Protein AF-A0A7A6QYV0-F1 (afdb_monomer)

Solvent-accessible surface area (backbone atoms only — not comparable to full-atom values): 907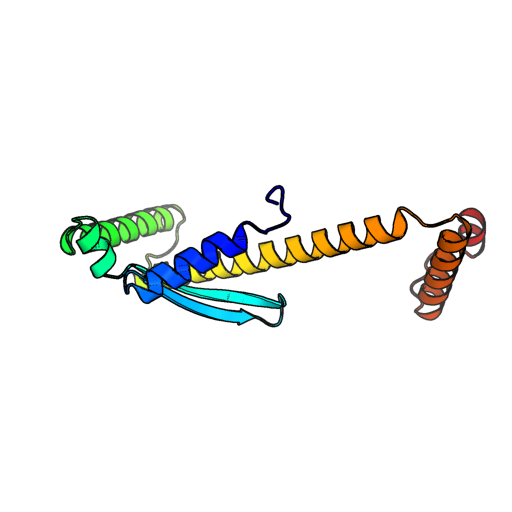1 Å² total; per-residue (Å²): 114,47,100,80,70,51,57,69,64,64,54,54,53,50,50,50,52,52,39,28,76,72,53,28,27,50,71,41,68,45,79,39,79,89,80,68,48,73,42,79,76,43,79,44,82,33,70,58,40,34,52,76,67,78,43,54,69,66,57,53,53,49,52,53,52,54,52,48,54,52,52,34,53,53,29,49,76,70,77,41,80,77,69,55,67,67,56,51,50,53,51,52,52,50,52,53,52,54,51,49,51,54,51,51,49,50,51,50,54,53,48,53,52,52,55,47,50,63,62,55,72,77,57,50,73,68,56,52,53,53,51,51,51,54,50,52,54,47,32,52,75,68,71,69,56,86,73,56,80,70,58,58,69,72,78,111

Secondary structure (DSSP, 8-state):
--TT---THHHHHHHHHHHHHTTSEEEEEEEETTTTEEEEEEEEE-HHHHHHTT--HHHHHHHHHHHHHHHHHHHHHTTPPP--HHHHHHHHHHHHHHHHHHHHHHHHHHHHHHHHHHHHTT--HHHHHHHHHHHHHHHHHTT---S-HHHHHHH-

pLDDT: mean 86.22, std 12.0, range [46.28, 96.56]

Nearest PDB structures (foldseek):
  6kf9-assembly1_G  TM=4.292E-01  e=6.283E-01  Thermococcus kodakarensis KOD1
  2v1u-assembly1_A  TM=5.849E-01  e=1.634E+00  Aeropyrum pernix

Mean predicted aligned error: 9.82 Å

Sequence (156 aa):
ESGAGKLSITRATRALTFLSELGLITYQTEYDPLIGCYIPTDITFTSALFAALDVSEEAVAAARRSRVEWENRQRKKQGLDTLGMDELIAKAWRFVRERFRSYQTELKSRGIKRARARRDANRERQDIVTLVKRQLTREISEGRFSASREAVKREV

InterPro domains:
  IPR003446 Plasmid replication initiation, RepA [NF040977] (2-155)
  IPR003446 Plasmid replication initiation, RepA [PF02387] (1-156)

Organism: Escherichia coli (NCBI:txid562)

Foldseek 3Di:
DPPVPDDPVVVVVVVQVVCVVVVQWDWDWDQDVVLGGIDTPGTGGDVVVCVVVVHDPVNVVVVLVVVLVVVQVVCVVVVHHRDDSVVVVVVVSVVVRVVVSVVSVVVVVVVVVVVVCVVCVPDDPVNVVVVLVVVQVVCVVVVNDDDDPVVSVVVD

Structure (mmCIF, N/CA/C/O backbone):
data_AF-A0A7A6QYV0-F1
#
_entry.id   AF-A0A7A6QYV0-F1
#
loop_
_atom_site.group_PDB
_atom_site.id
_atom_site.type_symbol
_atom_site.label_atom_id
_atom_site.label_alt_id
_atom_site.label_comp_id
_atom_site.label_asym_id
_atom_site.label_entity_id
_atom_site.label_seq_id
_atom_site.pdbx_PDB_ins_code
_atom_site.Cartn_x
_atom_site.Cartn_y
_atom_site.Cartn_z
_atom_site.occupancy
_atom_site.B_iso_or_equiv
_atom_site.auth_seq_id
_atom_site.auth_comp_id
_atom_site.auth_asym_id
_atom_site.auth_atom_id
_atom_site.pdbx_PDB_model_num
ATOM 1 N N . GLU A 1 1 ? 6.891 -13.847 -10.811 1.00 46.28 1 GLU A N 1
ATOM 2 C CA . GLU A 1 1 ? 5.858 -14.016 -11.857 1.00 46.28 1 GLU A CA 1
ATOM 3 C C . GLU A 1 1 ? 5.313 -15.428 -11.744 1.00 46.28 1 GLU A C 1
ATOM 5 O O . GLU A 1 1 ? 6.061 -16.308 -11.339 1.00 46.28 1 GLU A O 1
ATOM 10 N N . SER A 1 2 ? 4.023 -15.647 -12.005 1.00 50.53 2 SER A N 1
ATOM 11 C CA . SER A 1 2 ? 3.541 -17.026 -12.186 1.00 50.53 2 SER A CA 1
ATOM 12 C C . SER A 1 2 ? 4.182 -17.638 -13.439 1.00 50.53 2 SER A C 1
ATOM 14 O O . SER A 1 2 ? 4.599 -16.890 -14.322 1.00 50.53 2 SER A O 1
ATOM 16 N N . GLY A 1 3 ? 4.217 -18.970 -13.554 1.00 46.41 3 GLY A N 1
ATOM 17 C CA . GLY A 1 3 ? 4.711 -19.660 -14.760 1.00 46.41 3 GLY A CA 1
ATOM 18 C C . GLY A 1 3 ? 4.003 -19.251 -16.065 1.00 46.41 3 GLY A C 1
ATOM 19 O O . GLY A 1 3 ? 4.530 -19.486 -17.140 1.00 46.41 3 GLY A O 1
ATOM 20 N N . ALA A 1 4 ? 2.853 -18.570 -15.973 1.00 61.94 4 ALA A N 1
ATOM 21 C CA . ALA A 1 4 ? 2.100 -18.001 -17.094 1.00 61.94 4 ALA A CA 1
ATOM 22 C C . ALA A 1 4 ? 2.307 -16.479 -17.288 1.00 61.94 4 ALA A C 1
ATOM 24 O O . ALA A 1 4 ? 1.491 -15.822 -17.932 1.00 61.94 4 ALA A O 1
ATOM 25 N N . GLY A 1 5 ? 3.317 -15.867 -16.660 1.00 53.91 5 GLY A N 1
ATOM 26 C CA . GLY A 1 5 ? 3.622 -14.435 -16.804 1.00 53.91 5 GLY A CA 1
ATOM 27 C C . GLY A 1 5 ? 2.630 -13.474 -16.129 1.00 53.91 5 GLY A C 1
ATOM 28 O O . GLY A 1 5 ? 2.810 -12.260 -16.187 1.00 53.91 5 GLY A O 1
ATOM 29 N N . LYS A 1 6 ? 1.595 -13.972 -15.436 1.00 52.38 6 LYS A N 1
ATOM 30 C CA . LYS A 1 6 ? 0.646 -13.116 -14.703 1.00 52.38 6 LYS A CA 1
ATOM 31 C C . LYS A 1 6 ? 1.283 -12.587 -13.415 1.00 52.38 6 LYS A C 1
ATOM 33 O O . LYS A 1 6 ? 1.822 -13.368 -12.615 1.00 52.38 6 LYS A O 1
ATOM 38 N N . LEU A 1 7 ? 1.197 -11.271 -13.215 1.00 55.31 7 LEU A N 1
ATOM 39 C CA . LEU A 1 7 ? 1.671 -10.558 -12.027 1.00 55.31 7 LEU A CA 1
ATOM 40 C C . LEU A 1 7 ? 0.766 -10.877 -10.821 1.00 55.31 7 LEU A C 1
ATOM 42 O O . LEU A 1 7 ? -0.455 -10.933 -10.935 1.00 55.31 7 LEU A O 1
ATOM 46 N N . SER A 1 8 ? 1.357 -11.091 -9.643 1.00 56.50 8 SER A N 1
ATOM 47 C CA . SER A 1 8 ? 0.627 -11.340 -8.385 1.00 56.50 8 SER A CA 1
ATOM 48 C C . SER A 1 8 ? -0.284 -10.175 -7.981 1.00 56.50 8 SER A C 1
ATOM 50 O O . SER A 1 8 ? -1.321 -10.398 -7.362 1.00 56.50 8 SER A O 1
ATOM 52 N N . ILE A 1 9 ? 0.067 -8.956 -8.398 1.00 59.66 9 ILE A N 1
ATOM 53 C CA . ILE A 1 9 ? -0.682 -7.719 -8.142 1.00 59.66 9 ILE A CA 1
ATOM 54 C C . ILE A 1 9 ? -2.123 -7.833 -8.659 1.00 59.66 9 ILE A C 1
ATOM 56 O O . ILE A 1 9 ? -3.057 -7.456 -7.961 1.00 59.66 9 ILE A O 1
ATOM 60 N N . THR A 1 10 ? -2.335 -8.466 -9.818 1.00 66.94 10 THR A N 1
ATOM 61 C CA . THR A 1 10 ? -3.671 -8.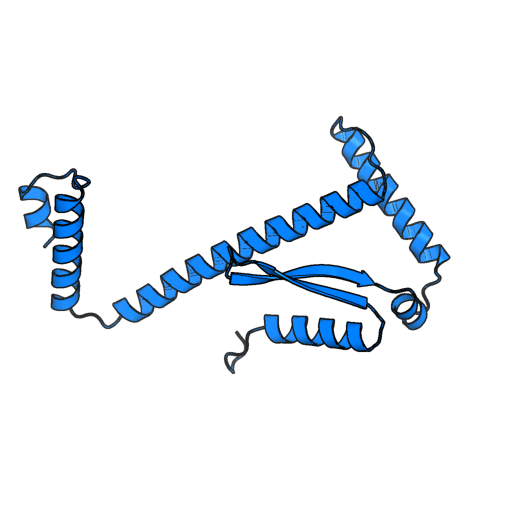616 -10.414 1.00 66.94 10 THR A CA 1
ATOM 62 C C . THR A 1 10 ? -4.599 -9.499 -9.575 1.00 66.94 10 THR A C 1
ATOM 64 O O . THR A 1 10 ? -5.812 -9.353 -9.664 1.00 66.94 10 THR A O 1
ATOM 67 N N . ARG A 1 11 ? -4.061 -10.413 -8.752 1.00 77.31 11 ARG A N 1
ATOM 68 C CA . ARG A 1 11 ? -4.872 -11.248 -7.848 1.00 77.31 11 ARG A CA 1
ATOM 69 C C . ARG A 1 11 ? -5.318 -10.478 -6.611 1.00 77.31 11 ARG A C 1
ATOM 71 O O . ARG A 1 11 ? -6.488 -10.552 -6.261 1.00 77.31 11 ARG A O 1
ATOM 78 N N . ALA A 1 12 ? -4.411 -9.723 -5.994 1.00 83.88 12 ALA A N 1
ATOM 79 C CA . ALA A 1 12 ? -4.733 -8.926 -4.814 1.00 83.88 12 ALA A CA 1
ATOM 80 C C . ALA A 1 12 ? -5.758 -7.831 -5.139 1.00 83.88 12 ALA A C 1
ATOM 82 O O . ALA A 1 12 ? -6.765 -7.727 -4.450 1.00 83.88 12 ALA A O 1
ATOM 83 N N . THR A 1 13 ? -5.561 -7.079 -6.228 1.00 84.69 13 THR A N 1
ATOM 84 C CA . THR A 1 13 ? -6.519 -6.041 -6.642 1.00 84.69 13 THR A CA 1
ATOM 85 C C . THR A 1 13 ? -7.901 -6.627 -6.919 1.00 84.69 13 THR A C 1
ATOM 87 O O . THR A 1 13 ? -8.883 -6.094 -6.427 1.00 84.69 13 THR A O 1
ATOM 90 N N . ARG A 1 14 ? -7.989 -7.765 -7.625 1.00 87.75 14 ARG A N 1
ATOM 91 C CA . ARG A 1 14 ? -9.279 -8.437 -7.865 1.00 87.75 14 ARG A CA 1
ATOM 92 C C . ARG A 1 14 ? -9.964 -8.872 -6.575 1.00 87.75 14 ARG A C 1
ATOM 94 O O . ARG A 1 14 ? -11.170 -8.712 -6.463 1.00 87.75 14 ARG A O 1
ATOM 101 N N . ALA A 1 15 ? -9.208 -9.409 -5.619 1.00 90.94 15 ALA A N 1
ATOM 102 C CA . ALA A 1 15 ? -9.758 -9.789 -4.323 1.00 90.94 15 ALA A CA 1
ATOM 103 C C . ALA A 1 15 ? -10.289 -8.568 -3.557 1.00 90.94 15 ALA A C 1
ATOM 105 O O . ALA A 1 15 ? -11.375 -8.636 -3.001 1.00 90.94 15 ALA A O 1
ATOM 106 N N . LEU A 1 16 ? -9.565 -7.444 -3.570 1.00 91.69 16 LEU A N 1
ATOM 107 C CA . LEU A 1 16 ? -10.013 -6.203 -2.931 1.00 91.69 16 LEU A CA 1
ATOM 108 C C . LEU A 1 16 ? -11.279 -5.645 -3.589 1.00 91.69 16 LEU A C 1
ATOM 110 O O . LEU A 1 16 ? -12.218 -5.293 -2.884 1.00 91.69 16 LEU A O 1
ATOM 114 N N . THR A 1 17 ? -11.343 -5.625 -4.923 1.00 91.88 17 THR A N 1
ATOM 115 C CA . THR A 1 17 ? -12.559 -5.226 -5.645 1.00 91.88 17 THR A CA 1
ATOM 116 C C . THR A 1 17 ? -13.736 -6.122 -5.270 1.00 91.88 17 THR A C 1
ATOM 118 O O . THR A 1 17 ? -14.780 -5.613 -4.884 1.00 91.88 17 THR A O 1
ATOM 121 N N . PHE A 1 18 ? -13.542 -7.442 -5.276 1.00 93.06 18 PHE A N 1
ATOM 122 C CA . PHE A 1 18 ? -14.584 -8.401 -4.909 1.00 93.06 18 PHE A CA 1
ATOM 123 C C . PHE A 1 18 ? -15.070 -8.228 -3.461 1.00 93.06 18 PHE A C 1
ATOM 125 O O . PHE A 1 18 ? -16.268 -8.197 -3.203 1.00 93.06 18 PHE A O 1
ATOM 132 N N . LEU A 1 19 ? -14.158 -8.058 -2.499 1.00 94.56 19 LEU A N 1
ATOM 133 C CA . LEU A 1 19 ? -14.531 -7.793 -1.104 1.00 94.56 19 LEU A CA 1
ATOM 134 C C . LEU A 1 19 ? -15.297 -6.472 -0.952 1.00 94.56 19 LEU A C 1
ATOM 136 O O . LEU A 1 19 ? -16.164 -6.362 -0.085 1.00 94.56 19 LEU A O 1
ATOM 140 N N . SER A 1 20 ? -14.981 -5.476 -1.780 1.00 94.94 20 SER A N 1
ATOM 141 C CA . SER A 1 20 ? -15.691 -4.201 -1.779 1.00 94.94 20 SER A CA 1
ATOM 142 C C . SER A 1 20 ? -17.093 -4.321 -2.376 1.00 94.94 20 SER A C 1
ATOM 144 O O . SER A 1 20 ? -18.031 -3.769 -1.810 1.00 94.94 20 SER A O 1
ATOM 146 N N . GLU A 1 21 ? -17.262 -5.108 -3.442 1.00 95.00 21 GLU A N 1
ATOM 147 C CA . GLU A 1 21 ? -18.574 -5.438 -4.023 1.00 95.00 21 GLU A CA 1
ATOM 148 C C . GLU A 1 21 ? -19.484 -6.162 -3.020 1.00 95.00 21 GLU A C 1
ATOM 150 O O . GLU A 1 21 ? -20.687 -5.918 -2.987 1.00 95.00 21 GLU A O 1
ATOM 155 N N . LEU A 1 22 ? -18.909 -7.001 -2.154 1.00 95.31 22 LEU A N 1
ATOM 156 C CA . LEU A 1 22 ? -19.629 -7.643 -1.049 1.00 95.31 22 LEU A CA 1
ATOM 157 C C . LEU A 1 22 ? -19.948 -6.692 0.121 1.00 95.31 22 LEU A C 1
ATOM 159 O O . LEU A 1 22 ? -20.566 -7.112 1.096 1.00 95.31 22 LEU A O 1
ATOM 163 N N . GLY A 1 23 ? -19.499 -5.434 0.076 1.00 95.06 23 GLY A N 1
ATOM 164 C CA . GLY A 1 23 ? -19.683 -4.465 1.158 1.00 95.06 23 GLY A CA 1
ATOM 165 C C . GLY A 1 23 ? -18.857 -4.761 2.413 1.00 95.06 23 GLY A C 1
ATOM 166 O O . GLY A 1 23 ? -19.094 -4.158 3.459 1.00 95.06 23 GLY A O 1
ATOM 167 N N . LEU A 1 24 ? -17.884 -5.674 2.333 1.00 96.19 24 LEU A N 1
ATOM 168 C CA . LEU A 1 24 ? -17.025 -6.061 3.458 1.00 96.19 24 LEU A CA 1
ATOM 169 C C . LEU A 1 24 ? -15.904 -5.046 3.697 1.00 96.19 24 LEU A C 1
ATOM 171 O O . LEU A 1 24 ? -15.404 -4.904 4.814 1.00 96.19 24 LEU A O 1
ATOM 175 N N . ILE A 1 25 ? -15.504 -4.333 2.645 1.00 96.31 25 ILE A N 1
ATOM 176 C CA . ILE A 1 25 ? -14.509 -3.268 2.725 1.00 96.31 25 ILE A CA 1
ATOM 177 C C . ILE A 1 25 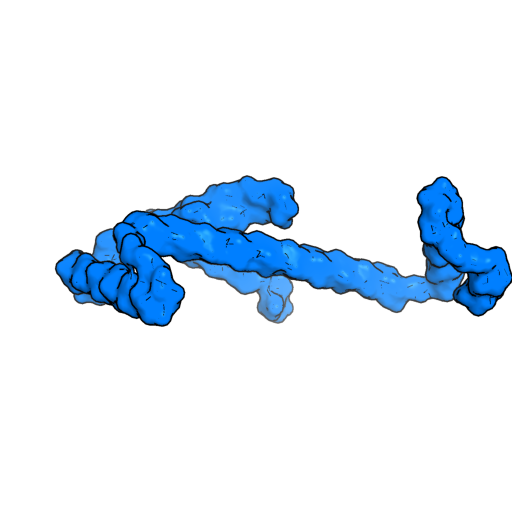? -14.945 -2.051 1.911 1.00 96.31 25 ILE A C 1
ATOM 179 O O . ILE A 1 25 ? -15.616 -2.177 0.885 1.00 96.31 25 ILE A O 1
ATOM 183 N N . THR A 1 26 ? -14.491 -0.870 2.311 1.00 94.31 26 THR A N 1
ATOM 184 C CA . THR A 1 26 ? -14.353 0.252 1.388 1.00 94.31 26 THR A CA 1
ATOM 185 C C . THR A 1 26 ? -13.048 0.076 0.619 1.00 94.31 26 THR A C 1
ATOM 187 O O . THR A 1 26 ? -12.027 -0.331 1.179 1.00 94.31 26 THR A O 1
ATOM 190 N N . TYR A 1 27 ? -13.081 0.326 -0.687 1.00 93.00 27 TYR A N 1
ATOM 191 C CA . TYR A 1 27 ? -11.891 0.272 -1.524 1.00 93.00 27 TYR A CA 1
ATOM 192 C C . TYR A 1 27 ? -11.953 1.374 -2.572 1.00 93.00 27 TYR A C 1
ATOM 194 O O . TYR A 1 27 ? -12.758 1.321 -3.500 1.00 93.00 27 TYR A O 1
ATOM 202 N N . GLN A 1 28 ? -11.096 2.379 -2.424 1.00 90.25 28 GLN A N 1
ATOM 203 C CA . GLN A 1 28 ? -10.976 3.474 -3.379 1.00 90.25 28 GLN A CA 1
ATOM 204 C C . GLN A 1 28 ? -9.542 3.595 -3.864 1.00 90.25 28 GLN A C 1
ATOM 206 O O . GLN A 1 28 ? -8.585 3.431 -3.103 1.00 90.25 28 GLN A O 1
ATOM 211 N N . THR A 1 29 ? -9.394 3.911 -5.146 1.00 90.44 29 THR A N 1
ATOM 212 C CA . THR A 1 29 ? -8.090 4.113 -5.769 1.00 90.44 29 THR A CA 1
ATOM 213 C C . THR A 1 29 ? -8.091 5.371 -6.612 1.00 90.44 29 THR A C 1
ATOM 215 O O . THR A 1 29 ? -9.060 5.637 -7.319 1.00 90.44 29 THR A O 1
ATOM 218 N N . GLU A 1 30 ? -6.975 6.086 -6.602 1.00 90.38 30 GLU A N 1
ATOM 219 C CA . GLU A 1 30 ? -6.749 7.271 -7.423 1.00 90.38 30 GLU A CA 1
ATOM 220 C C . GLU A 1 30 ? -5.540 7.056 -8.327 1.00 90.38 30 GLU A C 1
ATOM 222 O O . GLU A 1 30 ? -4.552 6.428 -7.936 1.00 90.38 30 GLU A O 1
ATOM 227 N N . TYR A 1 31 ? -5.614 7.569 -9.553 1.00 89.69 31 TYR A N 1
ATOM 228 C CA . TYR A 1 31 ? -4.487 7.520 -10.474 1.00 89.69 31 TYR A CA 1
ATOM 229 C C . TYR A 1 31 ? -3.448 8.578 -10.095 1.00 89.69 31 TYR A C 1
ATOM 231 O O . TYR A 1 31 ? -3.750 9.770 -10.091 1.00 89.69 31 TYR A O 1
ATOM 239 N N . ASP A 1 32 ? -2.213 8.151 -9.825 1.00 88.50 32 ASP A N 1
ATOM 240 C CA . ASP A 1 32 ? -1.095 9.057 -9.569 1.00 88.50 32 ASP A CA 1
ATOM 241 C C . ASP A 1 32 ? -0.225 9.187 -10.838 1.00 88.50 32 ASP A C 1
ATOM 243 O O . ASP A 1 32 ? 0.457 8.227 -11.229 1.00 88.50 32 ASP A O 1
ATOM 247 N N . PRO A 1 33 ? -0.217 10.362 -11.500 1.00 87.81 33 PRO A N 1
ATOM 248 C CA . PRO A 1 33 ? 0.500 10.561 -12.756 1.00 87.81 33 PRO A CA 1
ATOM 249 C C . PRO A 1 33 ? 2.026 10.543 -12.599 1.00 87.81 33 PRO A C 1
ATOM 251 O O . PRO A 1 33 ? 2.725 10.265 -13.573 1.00 87.81 33 PRO A O 1
ATOM 254 N N . LEU A 1 34 ? 2.564 10.803 -11.401 1.00 84.69 34 LEU A N 1
ATOM 255 C CA . LEU A 1 34 ? 4.012 10.842 -11.179 1.00 84.69 34 LEU A CA 1
ATOM 256 C C . LEU A 1 34 ? 4.619 9.441 -11.279 1.00 84.69 34 LEU A C 1
ATOM 258 O O . LEU A 1 34 ? 5.654 9.234 -11.919 1.00 84.69 34 LEU A O 1
ATOM 262 N N . ILE A 1 35 ? 3.954 8.459 -10.670 1.00 83.56 35 ILE A N 1
ATOM 263 C CA . ILE A 1 35 ? 4.380 7.056 -10.732 1.00 83.56 35 ILE A CA 1
ATOM 264 C C . ILE A 1 35 ? 3.754 6.309 -11.917 1.00 83.56 35 ILE A C 1
ATOM 266 O O . ILE A 1 35 ? 4.352 5.349 -12.410 1.00 83.56 35 ILE A O 1
ATOM 270 N N . GLY A 1 36 ? 2.621 6.794 -12.434 1.00 85.56 36 GLY A N 1
ATOM 271 C CA . GLY A 1 36 ? 1.911 6.222 -13.577 1.00 85.56 36 GLY A CA 1
ATOM 272 C C . GLY A 1 36 ? 1.100 4.977 -13.220 1.00 85.56 36 GLY A C 1
ATOM 273 O O . GLY A 1 36 ? 1.043 4.036 -14.012 1.00 85.56 36 GLY A O 1
ATOM 274 N N . CYS A 1 37 ? 0.532 4.921 -12.013 1.00 86.19 37 CYS A N 1
ATOM 275 C CA . CYS A 1 37 ? -0.332 3.822 -11.589 1.00 86.19 37 CYS A CA 1
ATOM 276 C C . CYS A 1 37 ? -1.368 4.266 -10.548 1.00 86.19 37 CYS A C 1
ATOM 278 O O . CYS A 1 37 ? -1.264 5.342 -9.961 1.00 86.19 37 CYS A O 1
ATOM 280 N N . TYR A 1 38 ? -2.378 3.420 -10.339 1.00 88.06 38 TYR A N 1
ATOM 281 C CA . TYR A 1 38 ? -3.396 3.630 -9.313 1.00 88.06 38 TYR A CA 1
ATOM 282 C C . TYR A 1 38 ? -2.844 3.313 -7.919 1.00 88.06 38 TYR A C 1
ATOM 284 O O . TYR A 1 38 ? -2.230 2.263 -7.709 1.00 88.06 38 TYR A O 1
ATOM 292 N N . ILE A 1 39 ? -3.089 4.213 -6.968 1.00 87.31 39 ILE A N 1
ATOM 293 C CA . ILE A 1 39 ? -2.738 4.072 -5.554 1.00 87.31 39 ILE A CA 1
ATOM 294 C C . ILE A 1 39 ? 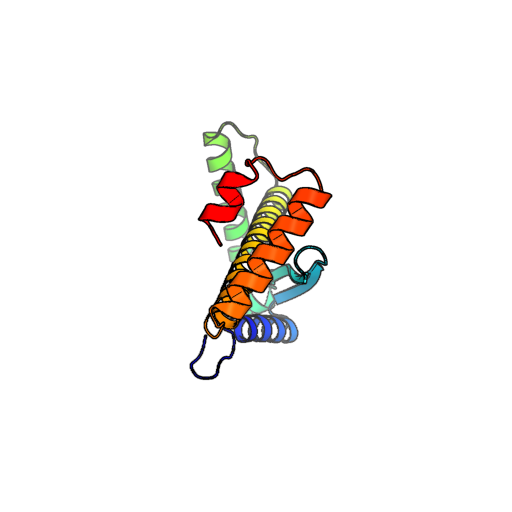-4.032 3.884 -4.756 1.00 87.31 39 ILE A C 1
ATOM 296 O O . ILE A 1 39 ? -5.004 4.586 -5.028 1.00 87.31 39 ILE A O 1
ATOM 300 N N . PRO A 1 40 ? -4.072 2.975 -3.768 1.00 85.44 40 PRO A N 1
ATOM 301 C CA . PRO A 1 40 ? -5.189 2.915 -2.834 1.00 85.44 40 PRO A CA 1
ATOM 302 C C . PRO A 1 40 ? -5.251 4.180 -1.967 1.00 85.44 40 PRO A C 1
ATOM 304 O O . PRO A 1 40 ? -4.277 4.527 -1.291 1.00 85.44 40 PRO A O 1
ATOM 307 N N . THR A 1 41 ? -6.402 4.844 -1.989 1.00 84.94 41 THR A N 1
ATOM 308 C CA . THR A 1 41 ? -6.694 6.045 -1.192 1.00 84.94 41 THR A CA 1
ATOM 309 C C . THR A 1 41 ? -7.445 5.687 0.083 1.00 84.94 41 THR A C 1
ATOM 311 O O . THR A 1 41 ? -7.183 6.280 1.126 1.00 84.94 41 THR A O 1
ATOM 314 N N . ASP A 1 42 ? -8.310 4.677 0.008 1.00 86.25 42 ASP A N 1
ATOM 315 C CA . ASP A 1 42 ? -9.031 4.134 1.152 1.00 86.25 42 ASP A CA 1
ATOM 316 C C . ASP A 1 42 ? -9.125 2.610 1.041 1.00 86.25 42 ASP A C 1
ATOM 318 O O . ASP A 1 42 ? -9.435 2.067 -0.023 1.00 86.25 42 ASP A O 1
ATOM 322 N N . ILE A 1 43 ? -8.814 1.937 2.146 1.00 89.56 43 ILE A N 1
ATOM 323 C CA . ILE A 1 43 ? -9.038 0.508 2.364 1.00 89.56 43 ILE A CA 1
ATOM 324 C C . ILE A 1 43 ? -9.459 0.350 3.824 1.00 89.56 43 ILE A C 1
ATOM 326 O O . ILE A 1 43 ? -8.600 0.275 4.707 1.00 89.56 43 ILE A O 1
ATOM 330 N N . THR A 1 44 ? -10.763 0.309 4.083 1.00 91.50 44 THR A N 1
ATOM 331 C CA . THR A 1 44 ? -11.296 0.207 5.446 1.00 91.50 44 THR A CA 1
ATOM 332 C C . THR A 1 44 ? -12.240 -0.983 5.556 1.00 91.50 44 THR A C 1
ATOM 334 O O . THR A 1 44 ? -13.065 -1.227 4.684 1.00 91.50 44 THR A O 1
ATOM 337 N N . PHE A 1 45 ? -12.112 -1.759 6.628 1.00 94.38 45 PHE A N 1
ATOM 338 C CA . PHE A 1 45 ? -13.023 -2.864 6.921 1.00 94.38 45 PHE A CA 1
ATOM 339 C C . PHE A 1 45 ? -14.352 -2.328 7.447 1.00 94.38 45 PHE A C 1
ATOM 341 O O . PHE A 1 45 ? -14.364 -1.443 8.304 1.00 94.38 45 PHE A O 1
ATOM 348 N N . THR A 1 46 ? -15.462 -2.863 6.946 1.00 95.44 46 THR A N 1
ATOM 349 C CA . THR A 1 46 ? -16.803 -2.486 7.402 1.00 95.44 46 THR A CA 1
ATOM 350 C C . THR A 1 46 ? -17.247 -3.366 8.569 1.00 95.44 46 THR A C 1
ATOM 352 O O . THR A 1 46 ? -16.701 -4.452 8.789 1.00 95.44 46 THR A O 1
ATOM 355 N N . SER A 1 47 ? -18.283 -2.940 9.300 1.00 95.06 47 SER A N 1
ATOM 356 C CA . SER A 1 47 ? -18.910 -3.784 10.329 1.00 95.06 47 SER A CA 1
ATOM 357 C C . SER A 1 47 ? -19.390 -5.126 9.765 1.00 95.06 47 SER A C 1
ATOM 359 O O . SER A 1 47 ? -19.345 -6.127 10.472 1.00 95.06 47 SER A O 1
ATOM 361 N N . ALA A 1 48 ? -19.777 -5.184 8.483 1.00 95.12 48 ALA A N 1
ATOM 362 C CA . ALA A 1 48 ? -20.225 -6.419 7.841 1.00 95.12 48 ALA A CA 1
ATOM 363 C C . ALA A 1 48 ? -19.123 -7.490 7.795 1.00 95.12 48 ALA A C 1
ATOM 365 O O . ALA A 1 48 ? -19.407 -8.665 8.018 1.00 95.12 48 ALA A O 1
ATOM 366 N N . LEU A 1 49 ? -17.861 -7.097 7.571 1.00 95.81 49 LEU A N 1
ATOM 367 C CA . LEU A 1 49 ? -16.736 -8.035 7.623 1.00 95.81 49 LEU A CA 1
ATOM 368 C C . LEU A 1 49 ? -16.543 -8.608 9.025 1.00 95.81 49 LEU A C 1
ATOM 370 O O . LEU A 1 49 ? -16.338 -9.808 9.171 1.00 95.81 49 LEU A O 1
ATOM 374 N N . PHE A 1 50 ? -16.606 -7.760 10.049 1.00 96.25 50 PHE A N 1
ATOM 375 C CA . PHE A 1 50 ? -16.432 -8.202 11.430 1.00 96.25 50 PHE A CA 1
ATOM 376 C C . PHE A 1 50 ? -17.582 -9.099 11.885 1.00 96.25 50 PHE A C 1
ATOM 378 O O . PHE A 1 50 ? -17.325 -10.151 12.461 1.00 96.25 50 PHE A O 1
ATOM 385 N N . ALA A 1 51 ? -18.820 -8.758 11.526 1.00 94.94 51 ALA A N 1
ATOM 386 C CA . ALA A 1 51 ? -19.981 -9.604 11.777 1.00 94.94 51 ALA A CA 1
ATOM 387 C C . ALA A 1 51 ? -19.856 -10.975 11.088 1.00 94.94 51 ALA A C 1
ATOM 389 O O . ALA A 1 51 ? -20.128 -11.997 11.708 1.00 94.94 51 ALA A O 1
ATOM 390 N N . ALA A 1 52 ? -19.374 -11.021 9.840 1.00 94.38 52 ALA A N 1
ATOM 391 C CA . ALA A 1 52 ? -19.134 -12.279 9.125 1.00 94.38 52 ALA A CA 1
ATOM 392 C C . ALA A 1 52 ? -18.050 -13.162 9.777 1.00 94.38 52 ALA A C 1
ATOM 394 O O . ALA A 1 52 ? -18.014 -14.367 9.536 1.00 94.38 52 ALA 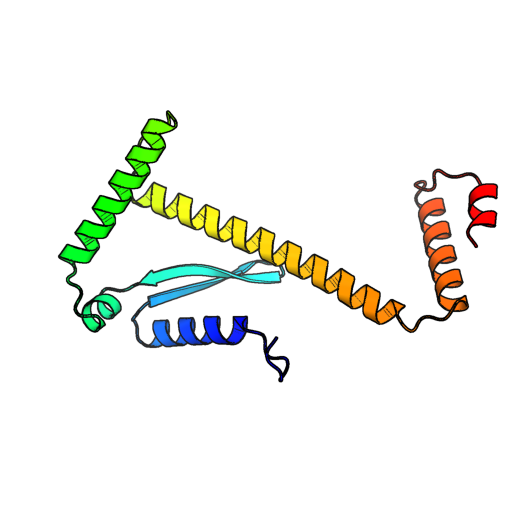A O 1
ATOM 395 N N . LEU A 1 53 ? -17.170 -12.568 10.588 1.00 95.50 53 LEU A N 1
ATOM 396 C CA . LEU A 1 53 ? -16.125 -13.253 11.350 1.00 95.50 53 LEU A CA 1
ATOM 397 C C . LEU A 1 53 ? -16.512 -13.491 12.820 1.00 95.50 53 LEU A C 1
ATOM 399 O O . LEU A 1 53 ? -15.653 -13.905 13.595 1.00 95.50 53 LEU A O 1
ATOM 403 N N . ASP A 1 54 ? -17.766 -13.219 13.196 1.00 96.56 54 ASP A N 1
ATOM 404 C CA . ASP A 1 54 ? -18.276 -13.311 14.572 1.00 96.56 54 ASP A CA 1
ATOM 405 C C . ASP A 1 54 ? -17.498 -12.429 15.573 1.00 96.56 54 ASP A C 1
ATOM 407 O O . ASP A 1 54 ? -17.241 -12.782 16.723 1.00 96.56 54 ASP A O 1
ATOM 411 N N . VAL A 1 55 ? -17.076 -11.246 15.113 1.00 96.38 55 VAL A N 1
ATOM 412 C CA . VAL A 1 55 ? -16.376 -10.243 15.923 1.00 96.38 55 VAL A CA 1
ATOM 413 C C . VAL A 1 55 ? -17.338 -9.111 16.273 1.00 96.38 55 VAL A C 1
ATOM 415 O O . VAL A 1 55 ? -17.862 -8.431 15.391 1.00 96.38 55 VAL A O 1
ATOM 418 N N . SER A 1 56 ? -17.531 -8.868 17.572 1.00 96.19 56 SER A N 1
ATOM 419 C CA . SER A 1 56 ? -18.414 -7.801 18.052 1.00 96.19 56 SER A CA 1
ATOM 420 C C . SER A 1 56 ? -17.844 -6.402 17.796 1.00 96.19 56 SER A C 1
ATOM 422 O O . SER A 1 56 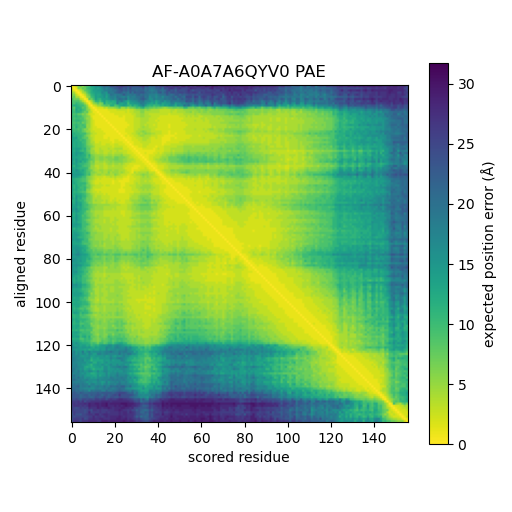? -16.631 -6.174 17.846 1.00 96.19 56 SER A O 1
ATOM 424 N N . GLU A 1 57 ? -18.726 -5.420 17.587 1.00 94.19 57 GLU A N 1
ATOM 425 C CA . GLU A 1 57 ? -18.317 -4.020 17.405 1.00 94.19 57 GLU A CA 1
ATOM 426 C C . GLU A 1 57 ? -17.583 -3.465 18.634 1.00 94.19 57 GLU A C 1
ATOM 428 O O . GLU A 1 57 ? -16.624 -2.701 18.504 1.00 94.19 57 GLU A O 1
ATOM 433 N N . GLU A 1 58 ? -17.968 -3.904 19.833 1.00 95.62 58 GLU A N 1
ATOM 434 C CA . GLU A 1 58 ? -17.295 -3.552 21.084 1.00 95.62 58 GLU A CA 1
ATOM 435 C C . GLU A 1 58 ? -15.845 -4.045 21.112 1.00 95.62 58 GLU A C 1
ATOM 437 O O . GLU A 1 58 ? -14.946 -3.295 21.507 1.00 95.62 58 GLU A O 1
ATOM 442 N N . ALA A 1 59 ? -15.595 -5.272 20.640 1.00 95.94 59 ALA A N 1
ATOM 443 C CA . ALA A 1 59 ? -14.249 -5.825 20.536 1.00 95.94 59 ALA A CA 1
ATOM 444 C C . ALA A 1 59 ? -13.403 -5.030 19.532 1.00 95.94 59 ALA A C 1
ATOM 446 O O . ALA A 1 59 ? -12.251 -4.693 19.821 1.00 95.94 59 ALA A O 1
ATOM 447 N N . VAL A 1 60 ? -13.981 -4.646 18.388 1.00 94.88 60 VAL A N 1
ATOM 448 C CA . VAL A 1 60 ? -13.307 -3.793 17.395 1.00 94.88 60 VAL A CA 1
ATOM 449 C C . VAL A 1 60 ? -12.978 -2.419 17.988 1.00 94.88 60 VAL A C 1
ATOM 451 O O . VAL A 1 60 ? -11.848 -1.937 17.860 1.00 94.88 60 VAL A O 1
ATOM 454 N N . ALA A 1 61 ? -13.925 -1.786 18.684 1.00 94.56 61 ALA A N 1
ATOM 455 C CA . ALA A 1 61 ? -13.721 -0.491 19.329 1.00 94.56 61 ALA A CA 1
ATOM 456 C C . ALA A 1 61 ? -12.667 -0.557 20.450 1.00 94.56 61 ALA A C 1
ATOM 458 O O . ALA A 1 61 ? -11.846 0.355 20.592 1.00 94.56 61 ALA A O 1
ATOM 459 N N . ALA A 1 62 ? -12.651 -1.634 21.238 1.00 96.06 62 ALA A N 1
ATOM 460 C CA . ALA A 1 62 ? -11.632 -1.877 22.255 1.00 96.06 62 ALA A CA 1
ATOM 461 C C . ALA A 1 62 ? -10.240 -2.069 21.629 1.00 96.06 62 ALA A C 1
ATOM 463 O O . ALA A 1 62 ? -9.280 -1.428 22.064 1.00 96.06 62 ALA A O 1
ATOM 464 N N . ALA A 1 63 ? -10.132 -2.864 20.561 1.00 95.25 63 ALA A N 1
ATOM 465 C CA . ALA A 1 63 ? -8.879 -3.073 19.837 1.00 95.25 63 ALA A CA 1
ATOM 466 C C . ALA A 1 63 ? -8.335 -1.764 19.241 1.00 95.25 63 ALA A C 1
ATOM 468 O O . ALA A 1 63 ? -7.144 -1.466 19.360 1.00 95.25 63 ALA A O 1
ATOM 469 N N . ARG A 1 64 ? -9.214 -0.938 18.658 1.00 94.12 64 ARG A N 1
ATOM 470 C CA . ARG A 1 64 ? -8.867 0.394 18.140 1.00 94.12 64 ARG A CA 1
ATOM 471 C C . ARG A 1 64 ? -8.305 1.308 19.235 1.00 94.12 64 ARG A C 1
ATOM 473 O O . ARG A 1 64 ? -7.233 1.882 19.043 1.00 94.12 64 ARG A O 1
ATOM 480 N N . ARG A 1 65 ? -8.976 1.404 20.391 1.00 95.56 65 ARG A N 1
ATOM 481 C CA . ARG A 1 65 ? -8.505 2.199 21.545 1.00 95.56 65 ARG A CA 1
ATOM 482 C C . ARG A 1 65 ? -7.161 1.702 22.072 1.00 95.56 65 ARG A C 1
ATOM 484 O O . ARG A 1 65 ? -6.227 2.488 22.202 1.00 95.56 65 ARG A O 1
ATOM 491 N N . SER A 1 66 ? -7.032 0.391 22.271 1.00 96.38 66 SER A N 1
ATOM 492 C CA . SER A 1 66 ? -5.786 -0.236 22.723 1.00 96.38 66 SER A CA 1
ATOM 493 C C . SER A 1 66 ? -4.617 0.070 21.781 1.00 96.38 66 SER A C 1
ATOM 495 O O . SER A 1 66 ? -3.512 0.397 22.224 1.00 96.38 66 SER A O 1
ATOM 497 N N . ARG A 1 67 ? -4.860 0.048 20.463 1.00 95.56 67 ARG A N 1
ATOM 498 C CA . ARG A 1 67 ? -3.838 0.384 19.469 1.00 95.56 67 ARG A CA 1
ATOM 499 C C . ARG A 1 67 ? -3.389 1.844 19.560 1.00 95.56 67 ARG A C 1
ATOM 501 O O . ARG A 1 67 ? -2.187 2.099 19.493 1.00 95.56 67 ARG A O 1
ATOM 508 N N . VAL A 1 68 ? -4.326 2.778 19.726 1.00 95.69 68 VAL A N 1
ATOM 509 C CA . VAL A 1 68 ? -4.034 4.214 19.900 1.00 95.69 68 VAL A CA 1
ATOM 510 C C . VAL A 1 68 ? -3.195 4.453 21.155 1.00 95.69 68 VAL A C 1
ATOM 512 O O . VAL A 1 68 ? -2.174 5.139 21.097 1.00 95.69 68 VAL A O 1
ATOM 515 N N . GLU A 1 69 ? -3.572 3.847 22.281 1.00 96.25 69 GLU A N 1
ATOM 516 C CA . GLU A 1 69 ? -2.824 3.953 23.537 1.00 96.25 69 GLU A CA 1
ATOM 517 C C . GLU A 1 69 ? -1.403 3.399 23.415 1.00 96.25 69 GLU A C 1
ATOM 519 O O . GLU A 1 69 ? -0.444 4.022 23.880 1.00 96.25 69 GLU A O 1
ATOM 524 N N . TRP A 1 70 ? -1.250 2.238 22.773 1.00 96.50 70 TRP A N 1
ATOM 525 C CA . TRP A 1 70 ? 0.056 1.629 22.546 1.00 96.50 70 TRP A CA 1
ATOM 526 C C . TRP A 1 70 ? 0.963 2.531 21.703 1.00 96.50 70 TRP A C 1
ATOM 528 O O . TRP A 1 70 ? 2.122 2.743 22.065 1.00 96.50 70 TRP A O 1
ATOM 538 N N . GLU A 1 71 ? 0.435 3.103 20.620 1.00 95.31 71 GLU A N 1
ATOM 539 C CA . GLU A 1 71 ? 1.180 4.000 19.733 1.00 95.31 71 GLU A CA 1
ATOM 540 C C . GLU A 1 71 ? 1.598 5.278 20.475 1.00 95.31 71 GLU A C 1
ATOM 542 O O . GLU A 1 71 ? 2.767 5.665 20.452 1.00 95.31 71 GLU A O 1
ATOM 547 N N . ASN A 1 72 ? 0.684 5.886 21.235 1.00 96.12 72 ASN A N 1
ATOM 548 C CA . ASN A 1 72 ? 0.987 7.056 22.059 1.00 96.12 72 ASN A CA 1
ATOM 549 C C . ASN A 1 72 ? 2.003 6.749 23.170 1.00 96.12 72 ASN A C 1
ATOM 551 O O . ASN A 1 72 ? 2.856 7.585 23.475 1.00 96.12 72 ASN A O 1
ATOM 555 N N . ARG A 1 73 ? 2.005 5.531 23.722 1.00 96.50 73 ARG A N 1
ATOM 556 C CA . ARG A 1 73 ? 3.053 5.085 24.652 1.00 96.50 73 ARG A CA 1
ATOM 557 C C . ARG A 1 73 ? 4.421 5.013 23.970 1.00 96.50 73 ARG A C 1
ATOM 559 O O . ARG A 1 73 ? 5.411 5.404 24.588 1.00 96.50 73 ARG A O 1
ATOM 566 N N . GLN A 1 74 ? 4.497 4.550 22.719 1.00 95.69 74 GLN A N 1
ATOM 567 C CA . GLN A 1 74 ? 5.752 4.580 21.952 1.00 95.69 74 GLN A CA 1
ATOM 568 C C . GLN A 1 74 ? 6.200 6.015 21.663 1.00 95.69 74 GLN A C 1
ATOM 570 O O . GLN A 1 74 ? 7.374 6.334 21.836 1.00 95.69 74 GLN A O 1
ATOM 575 N N . ARG A 1 75 ? 5.270 6.901 21.294 1.00 95.62 75 ARG A N 1
ATOM 576 C CA . ARG A 1 75 ? 5.554 8.324 21.047 1.00 95.62 75 ARG A CA 1
ATOM 577 C C . ARG A 1 75 ? 6.108 9.023 22.284 1.00 95.62 75 ARG A C 1
ATOM 579 O O . ARG A 1 75 ? 7.137 9.683 22.189 1.00 95.62 75 ARG A O 1
ATOM 586 N N . LYS A 1 76 ? 5.515 8.780 23.456 1.00 96.56 76 LYS A N 1
ATOM 587 C CA . LYS A 1 76 ? 6.004 9.326 24.728 1.00 96.56 76 LYS A CA 1
ATOM 588 C C . LYS A 1 76 ? 7.435 8.879 25.039 1.00 96.56 76 LYS A C 1
ATOM 590 O O . LYS A 1 76 ? 8.238 9.688 25.486 1.00 96.56 76 LYS A O 1
ATOM 595 N N . LYS A 1 77 ? 7.784 7.616 24.757 1.00 96.44 77 LYS A N 1
ATOM 596 C CA . LYS A 1 77 ? 9.171 7.124 24.893 1.00 96.44 77 LYS A CA 1
ATOM 597 C C . LYS A 1 77 ? 10.153 7.848 23.965 1.00 96.44 77 LYS A C 1
ATOM 599 O O . LYS A 1 77 ? 11.324 7.951 24.300 1.00 96.44 77 LYS A O 1
ATOM 604 N N . GLN A 1 78 ? 9.681 8.339 22.822 1.00 94.94 78 GLN A N 1
ATOM 605 C CA . GLN A 1 78 ? 10.461 9.122 21.858 1.00 94.94 78 GLN A CA 1
ATOM 606 C C . GLN A 1 78 ? 10.448 10.632 22.159 1.00 94.94 78 GLN A C 1
ATOM 608 O O . GLN A 1 78 ? 11.003 11.399 21.380 1.00 94.94 78 GLN A O 1
ATOM 613 N N . GLY A 1 79 ? 9.807 11.074 23.250 1.00 95.75 79 GLY A N 1
ATOM 614 C CA . GLY A 1 79 ? 9.664 12.496 23.580 1.00 95.75 79 GLY A CA 1
ATOM 615 C C . GLY A 1 79 ? 8.691 13.254 22.670 1.00 95.75 79 GLY A C 1
ATOM 616 O O . GLY A 1 79 ? 8.788 14.470 22.562 1.00 95.75 79 GLY A O 1
ATOM 617 N N . LEU A 1 80 ? 7.783 12.549 21.989 1.00 95.44 80 LEU A N 1
ATOM 618 C CA . LEU A 1 80 ? 6.780 13.139 21.103 1.00 95.44 80 LEU A CA 1
ATOM 619 C C . LEU A 1 80 ? 5.422 13.252 21.801 1.00 95.44 80 LEU A C 1
ATOM 621 O O . LEU A 1 80 ? 5.033 12.361 22.561 1.00 95.44 80 LEU A O 1
ATOM 625 N N . ASP A 1 81 ? 4.663 14.286 21.440 1.00 94.44 81 ASP A N 1
ATOM 626 C CA . ASP A 1 81 ? 3.310 14.502 21.955 1.00 94.44 81 ASP A CA 1
ATOM 627 C C . ASP A 1 81 ? 2.332 13.400 21.537 1.00 94.44 81 ASP A C 1
ATOM 629 O O . ASP A 1 81 ? 2.458 12.766 20.476 1.00 94.44 81 ASP A O 1
ATOM 633 N N . THR A 1 82 ? 1.325 13.183 22.383 1.00 94.44 82 THR A N 1
ATOM 634 C CA . THR A 1 82 ? 0.209 12.279 22.102 1.00 94.44 82 THR A CA 1
ATOM 635 C C . THR A 1 82 ? -0.620 12.806 20.942 1.00 94.44 82 THR A C 1
ATOM 637 O O . THR A 1 82 ? -0.901 13.997 20.882 1.00 94.44 82 THR A O 1
ATOM 640 N N . LEU A 1 83 ? -1.037 11.910 20.054 1.00 95.25 83 LEU A N 1
ATOM 641 C CA . LEU A 1 83 ? -1.912 12.239 18.934 1.00 95.25 83 LEU A CA 1
ATOM 642 C C . LEU A 1 83 ? -3.291 11.615 19.123 1.00 95.25 83 LEU A C 1
ATOM 644 O O . LEU A 1 83 ? -3.433 10.557 19.752 1.00 95.25 83 LEU A O 1
ATOM 648 N N . GLY A 1 84 ? -4.290 12.270 18.542 1.00 94.75 84 GLY A N 1
ATOM 649 C CA . GLY A 1 84 ? -5.637 11.735 18.419 1.00 94.75 84 GLY A CA 1
ATOM 650 C C . GLY A 1 84 ? -5.687 10.531 17.480 1.00 94.75 84 GLY A C 1
ATOM 651 O O . GLY A 1 84 ? -4.771 10.262 16.699 1.00 94.75 84 GLY A O 1
ATOM 652 N N . MET A 1 85 ? -6.790 9.791 17.537 1.00 92.81 85 MET A N 1
ATOM 653 C CA . MET A 1 85 ? -6.979 8.603 16.709 1.00 92.81 85 MET A CA 1
ATOM 654 C C . MET A 1 85 ? -6.914 8.918 15.208 1.00 92.81 85 MET A C 1
ATOM 656 O O . MET A 1 85 ? -6.191 8.242 14.475 1.00 92.81 85 MET A O 1
ATOM 660 N N . ASP A 1 86 ? -7.610 9.965 14.767 1.00 92.38 86 ASP A N 1
ATOM 661 C CA . ASP A 1 86 ? -7.656 10.358 13.355 1.00 92.38 86 ASP A CA 1
ATOM 662 C C . ASP A 1 86 ? -6.289 10.822 12.845 1.00 92.38 86 ASP A C 1
ATOM 664 O O . ASP A 1 86 ? -5.889 10.501 11.727 1.00 92.38 86 ASP A O 1
ATOM 668 N N . GLU A 1 87 ? -5.513 11.499 13.690 1.00 94.69 87 GLU A N 1
ATOM 669 C CA . GLU A 1 87 ? -4.153 11.929 13.365 1.00 94.69 87 GLU A CA 1
ATOM 670 C C . GLU A 1 87 ? -3.206 10.735 13.203 1.00 94.69 87 GLU A C 1
ATOM 672 O O . GLU A 1 87 ? -2.393 10.699 12.275 1.00 94.69 87 GLU A O 1
ATOM 677 N N . LEU A 1 88 ? -3.324 9.725 14.074 1.00 94.06 88 LEU A N 1
ATOM 678 C CA . LEU A 1 88 ? -2.560 8.482 13.959 1.00 94.06 88 LEU A CA 1
ATOM 679 C C . LEU A 1 88 ? -2.931 7.709 12.690 1.00 94.06 88 LEU A C 1
ATOM 681 O O . LEU A 1 88 ? -2.039 7.223 11.990 1.00 94.06 88 LEU A O 1
ATOM 685 N N . ILE A 1 89 ? -4.223 7.643 12.358 1.00 90.69 89 ILE A N 1
ATOM 686 C CA . ILE A 1 89 ? -4.716 7.033 11.118 1.00 90.69 89 ILE A CA 1
ATOM 687 C C . ILE A 1 89 ? -4.160 7.783 9.902 1.00 90.69 89 ILE A C 1
ATOM 689 O O . ILE A 1 89 ? -3.568 7.166 9.015 1.00 90.69 89 ILE A O 1
ATOM 693 N N . ALA A 1 90 ? -4.265 9.113 9.875 1.00 91.31 90 ALA A N 1
ATOM 694 C CA . ALA A 1 90 ? -3.752 9.938 8.784 1.00 91.31 90 ALA A CA 1
ATOM 695 C C . ALA A 1 90 ? -2.232 9.788 8.611 1.00 91.31 90 ALA A C 1
ATOM 697 O O . ALA A 1 90 ? -1.728 9.704 7.484 1.00 91.31 90 ALA A O 1
ATOM 698 N N . LYS A 1 91 ? -1.488 9.704 9.720 1.00 92.25 91 LYS A N 1
ATOM 699 C CA . LYS A 1 91 ? -0.043 9.454 9.712 1.00 92.25 91 LYS A CA 1
ATOM 700 C C . LYS A 1 91 ? 0.289 8.079 9.131 1.00 92.25 91 LYS A C 1
ATOM 702 O O . LYS A 1 91 ? 1.178 7.984 8.284 1.00 92.25 91 LYS A O 1
ATOM 707 N N . ALA A 1 92 ? -0.428 7.033 9.541 1.00 89.88 92 ALA A N 1
ATOM 708 C CA . ALA A 1 92 ? -0.251 5.687 8.998 1.00 89.88 92 ALA A CA 1
ATOM 709 C C . ALA A 1 92 ? -0.542 5.646 7.488 1.00 89.88 92 ALA A C 1
ATOM 711 O O . ALA A 1 92 ? 0.265 5.125 6.717 1.00 89.88 92 ALA A O 1
ATOM 712 N N . TRP A 1 93 ? -1.628 6.281 7.039 1.00 89.31 93 TRP A N 1
ATOM 713 C CA . TRP A 1 93 ? -1.962 6.385 5.616 1.00 89.31 93 TRP A CA 1
ATOM 714 C C . TRP A 1 93 ? -0.910 7.135 4.802 1.00 89.31 93 TRP A C 1
ATOM 716 O O . TRP A 1 93 ? -0.587 6.737 3.680 1.00 89.31 93 TRP A O 1
ATOM 726 N N . ARG A 1 94 ? -0.343 8.217 5.347 1.00 90.50 94 ARG A N 1
ATOM 727 C CA . ARG A 1 94 ? 0.761 8.938 4.700 1.00 90.50 94 ARG A CA 1
ATOM 728 C C . ARG A 1 94 ? 1.971 8.028 4.508 1.00 90.50 94 ARG A C 1
ATOM 730 O O . ARG A 1 94 ? 2.473 7.926 3.390 1.00 90.50 94 ARG A O 1
ATOM 737 N N . PHE A 1 95 ? 2.364 7.313 5.561 1.00 90.38 95 PHE A N 1
ATOM 738 C CA . PHE A 1 95 ? 3.468 6.358 5.505 1.00 90.38 95 PHE A CA 1
ATOM 739 C C . PHE A 1 95 ? 3.243 5.288 4.428 1.00 90.38 95 PHE A C 1
ATOM 741 O O . PHE A 1 95 ? 4.118 5.060 3.594 1.00 90.38 95 PHE A O 1
ATOM 748 N N . VAL A 1 96 ? 2.060 4.668 4.387 1.00 87.81 96 VAL A N 1
ATOM 749 C CA . VAL A 1 96 ? 1.736 3.643 3.381 1.00 87.81 96 VAL A CA 1
ATOM 750 C C . VAL A 1 96 ? 1.831 4.208 1.961 1.00 87.81 96 VAL A C 1
ATOM 752 O O . VAL A 1 96 ? 2.454 3.583 1.101 1.00 87.81 96 VAL A O 1
ATOM 755 N N . ARG A 1 97 ? 1.287 5.407 1.709 1.00 87.62 97 ARG A N 1
ATOM 756 C CA . ARG A 1 97 ? 1.332 6.043 0.381 1.00 87.62 97 ARG A CA 1
ATOM 757 C C . ARG A 1 97 ? 2.756 6.388 -0.058 1.00 87.62 97 ARG A C 1
ATOM 759 O O . ARG A 1 97 ? 3.125 6.118 -1.199 1.00 87.62 97 ARG A O 1
ATOM 766 N N . GLU A 1 98 ? 3.580 6.937 0.829 1.00 90.31 98 GLU A N 1
ATOM 767 C CA . GLU A 1 98 ? 4.992 7.231 0.537 1.00 90.31 98 GLU A CA 1
ATOM 768 C C . GLU A 1 98 ? 5.793 5.952 0.249 1.00 90.31 98 GLU A C 1
ATOM 770 O O . GLU A 1 98 ? 6.562 5.878 -0.718 1.00 90.31 98 GLU A O 1
ATOM 775 N N . ARG A 1 99 ? 5.564 4.895 1.035 1.00 90.56 99 ARG A N 1
ATOM 776 C CA . ARG A 1 99 ? 6.172 3.578 0.805 1.00 90.56 99 ARG A CA 1
ATOM 777 C 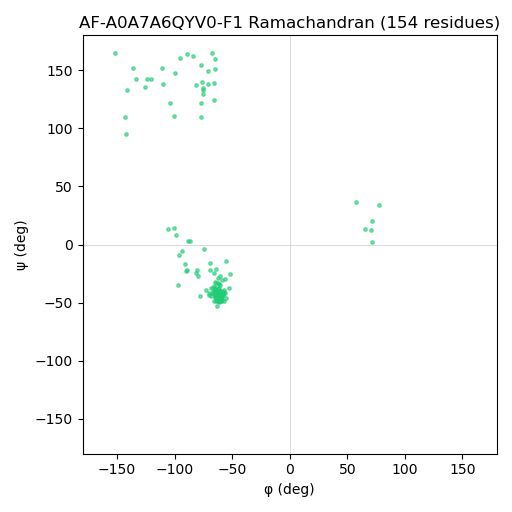C . ARG A 1 99 ? 5.727 2.968 -0.522 1.00 90.56 99 ARG A C 1
ATOM 779 O O . ARG A 1 99 ? 6.560 2.437 -1.251 1.00 90.56 99 ARG A O 1
ATOM 786 N N . PHE A 1 100 ? 4.451 3.091 -0.878 1.00 88.25 100 PHE A N 1
ATOM 787 C CA . PHE A 1 100 ? 3.946 2.627 -2.168 1.00 88.25 100 PHE A CA 1
ATOM 788 C C . PHE A 1 100 ? 4.615 3.367 -3.333 1.00 88.25 100 PHE A C 1
ATOM 790 O O . PHE A 1 100 ? 5.130 2.729 -4.252 1.00 88.25 100 PHE A O 1
ATOM 797 N N . ARG A 1 101 ? 4.683 4.704 -3.273 1.00 89.12 101 ARG A N 1
ATOM 798 C CA . ARG A 1 101 ? 5.327 5.532 -4.308 1.00 89.12 101 ARG A CA 1
ATOM 799 C C . ARG A 1 101 ? 6.800 5.192 -4.500 1.00 89.12 101 ARG A C 1
ATOM 801 O O . ARG A 1 101 ? 7.245 5.001 -5.634 1.00 89.12 101 ARG A O 1
ATOM 808 N N . SER A 1 102 ? 7.550 5.099 -3.405 1.00 90.44 102 SER A N 1
ATOM 809 C CA . SER A 1 102 ? 8.977 4.749 -3.447 1.00 90.44 102 SER A CA 1
ATOM 810 C C . SER A 1 102 ? 9.195 3.356 -4.039 1.00 90.44 102 SER A C 1
ATOM 812 O O . SER A 1 102 ? 10.000 3.201 -4.958 1.00 90.44 102 SER A O 1
ATOM 814 N N . TYR A 1 103 ? 8.407 2.367 -3.610 1.00 90.00 103 TYR A N 1
ATOM 815 C CA . TYR A 1 103 ? 8.469 1.010 -4.147 1.00 90.00 103 TYR A CA 1
ATOM 816 C C . TYR A 1 103 ? 8.150 0.948 -5.649 1.00 90.00 103 TYR A C 1
ATOM 818 O O . TYR A 1 103 ? 8.894 0.334 -6.415 1.00 90.00 103 TYR A O 1
ATOM 826 N N . GLN A 1 104 ? 7.084 1.615 -6.105 1.00 87.81 104 GLN A N 1
ATOM 827 C CA . GLN A 1 104 ? 6.713 1.638 -7.527 1.00 87.81 104 GLN A CA 1
ATOM 828 C C . GLN A 1 104 ? 7.765 2.340 -8.391 1.00 87.81 104 GLN A C 1
ATOM 830 O O . GLN A 1 104 ? 8.113 1.858 -9.472 1.00 87.81 104 GLN A O 1
ATOM 835 N N . THR A 1 105 ? 8.330 3.441 -7.895 1.00 88.75 105 THR A N 1
ATOM 836 C CA . THR A 1 105 ? 9.427 4.149 -8.568 1.00 88.75 105 THR A CA 1
ATOM 837 C C . THR A 1 105 ? 10.641 3.238 -8.736 1.00 88.75 105 THR A C 1
ATOM 839 O O . THR A 1 105 ? 11.221 3.141 -9.823 1.00 88.75 105 THR A O 1
ATOM 842 N N . GLU A 1 106 ? 10.996 2.503 -7.683 1.00 90.69 106 GLU A N 1
ATOM 843 C CA . GLU A 1 106 ? 12.104 1.562 -7.727 1.00 90.69 106 GLU A CA 1
ATOM 844 C C . GLU A 1 106 ? 11.834 0.421 -8.720 1.00 90.69 106 GLU A C 1
ATOM 846 O O . GLU A 1 106 ? 12.689 0.117 -9.559 1.00 90.69 106 GLU A O 1
ATOM 851 N N . LEU A 1 107 ? 10.634 -0.165 -8.702 1.00 87.75 107 LEU A N 1
ATOM 852 C CA . LEU A 1 107 ? 10.226 -1.194 -9.660 1.00 87.75 107 LEU A CA 1
ATOM 853 C C . LEU A 1 107 ? 10.306 -0.709 -11.109 1.00 87.75 107 LEU A C 1
ATOM 855 O O . LEU A 1 107 ? 10.832 -1.432 -11.961 1.00 87.75 107 LEU A O 1
ATOM 859 N N . LYS A 1 108 ? 9.848 0.516 -11.391 1.00 87.44 108 LYS A N 1
ATOM 860 C CA . LYS A 1 108 ? 9.948 1.137 -12.720 1.00 87.44 108 LYS A CA 1
ATOM 861 C C . LYS A 1 108 ? 11.406 1.263 -13.153 1.00 87.44 108 LYS A C 1
ATOM 863 O O . LYS A 1 108 ? 11.754 0.848 -14.259 1.00 87.44 108 LYS A O 1
ATOM 868 N N . SER A 1 109 ? 12.280 1.740 -12.266 1.00 89.00 109 SER A N 1
ATOM 869 C CA . SER A 1 109 ? 13.717 1.857 -12.549 1.00 89.00 109 SER A CA 1
ATOM 870 C C . SER A 1 109 ? 14.354 0.494 -12.869 1.00 89.00 109 SER A C 1
ATOM 872 O O . SER A 1 109 ? 15.086 0.356 -13.853 1.00 89.00 109 SER A O 1
ATOM 874 N N . ARG A 1 110 ? 14.009 -0.550 -12.101 1.00 91.31 110 ARG A N 1
ATOM 875 C CA . ARG A 1 110 ? 14.458 -1.932 -12.325 1.00 91.31 110 ARG A CA 1
ATOM 876 C C . ARG A 1 110 ? 13.911 -2.483 -13.643 1.00 91.31 110 ARG A C 1
ATOM 878 O O . ARG A 1 110 ? 14.626 -3.177 -14.364 1.00 91.31 110 ARG A O 1
ATOM 885 N N . GLY A 1 111 ? 12.662 -2.171 -13.985 1.00 88.50 111 GLY A N 1
ATOM 886 C CA . GLY A 1 111 ? 12.041 -2.515 -15.265 1.00 88.50 111 GLY A CA 1
ATOM 887 C C . GLY A 1 111 ? 12.789 -1.913 -16.453 1.00 88.50 111 GLY A C 1
ATOM 888 O O . GLY A 1 111 ? 13.144 -2.641 -17.377 1.00 88.50 111 GLY A O 1
ATOM 889 N N . ILE A 1 112 ? 13.118 -0.620 -16.389 1.00 89.69 112 ILE A N 1
ATOM 890 C CA . ILE A 1 112 ? 13.885 0.082 -17.430 1.00 89.69 112 ILE A CA 1
ATOM 891 C C . ILE A 1 112 ? 15.280 -0.529 -17.589 1.00 89.69 112 ILE A C 1
ATOM 893 O O . ILE A 1 112 ? 15.707 -0.782 -18.717 1.00 89.69 112 ILE A O 1
ATOM 897 N N . LYS A 1 113 ? 15.978 -0.814 -16.480 1.00 91.06 113 LYS A N 1
ATOM 898 C CA . LYS A 1 113 ? 17.294 -1.475 -16.506 1.00 91.06 113 LYS A CA 1
ATOM 899 C C . LYS A 1 113 ? 17.220 -2.845 -17.185 1.00 91.06 113 LYS A C 1
ATOM 901 O O . LYS A 1 113 ? 18.008 -3.112 -18.086 1.00 91.06 113 LYS A O 1
ATOM 906 N N . ARG A 1 114 ? 16.237 -3.679 -16.825 1.00 89.75 114 ARG A N 1
ATOM 907 C CA . ARG A 1 114 ? 16.026 -4.997 -17.453 1.00 89.75 114 ARG A CA 1
ATOM 908 C C . ARG A 1 114 ? 15.678 -4.888 -18.937 1.00 89.75 114 ARG A C 1
ATOM 910 O O . ARG A 1 114 ? 16.219 -5.637 -19.740 1.00 89.75 114 ARG A O 1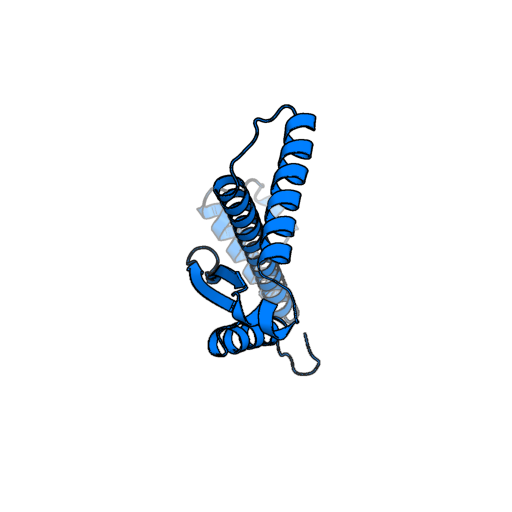
ATOM 917 N N . ALA A 1 115 ? 14.804 -3.957 -19.315 1.00 88.81 115 ALA A N 1
ATOM 918 C CA . ALA A 1 115 ? 14.431 -3.738 -20.711 1.00 88.81 115 ALA A CA 1
ATOM 919 C C . ALA A 1 115 ? 15.615 -3.237 -21.552 1.00 88.81 115 ALA A C 1
ATOM 921 O O . ALA A 1 115 ? 15.772 -3.638 -22.702 1.00 88.81 115 ALA A O 1
ATOM 922 N N . ARG A 1 116 ? 16.471 -2.380 -20.981 1.00 87.56 116 ARG A N 1
ATOM 923 C CA . ARG A 1 116 ? 17.737 -1.971 -21.601 1.00 87.56 116 ARG A CA 1
ATOM 924 C C . ARG A 1 116 ? 18.668 -3.171 -21.775 1.00 87.56 116 ARG A C 1
ATOM 926 O O . ARG A 1 116 ? 19.038 -3.451 -22.904 1.00 87.56 116 ARG A O 1
ATOM 933 N N . ALA A 1 117 ? 18.927 -3.933 -20.713 1.00 87.00 117 ALA A N 1
ATOM 934 C CA . ALA A 1 117 ? 19.780 -5.119 -20.776 1.00 87.00 117 ALA A CA 1
ATOM 935 C C . ALA A 1 117 ? 19.301 -6.141 -21.823 1.00 87.00 117 ALA A C 1
ATOM 937 O O . ALA A 1 117 ? 20.109 -6.653 -22.582 1.00 87.00 117 ALA A O 1
ATOM 938 N N . ARG A 1 118 ? 17.987 -6.386 -21.934 1.00 88.50 118 ARG A N 1
ATOM 939 C CA . ARG A 1 118 ? 17.418 -7.266 -22.973 1.00 88.50 118 ARG A CA 1
ATOM 940 C C . ARG A 1 118 ? 17.654 -6.751 -24.394 1.00 88.50 118 ARG A C 1
ATOM 942 O O . ARG A 1 118 ? 17.913 -7.553 -25.278 1.00 88.50 118 ARG A O 1
ATOM 949 N N . ARG A 1 119 ? 17.550 -5.435 -24.618 1.00 84.75 119 ARG A N 1
ATOM 950 C CA . ARG A 1 119 ? 17.862 -4.828 -25.925 1.00 84.75 119 ARG A CA 1
ATOM 951 C C . ARG A 1 119 ? 19.349 -4.908 -26.242 1.00 84.75 119 ARG A C 1
ATOM 953 O O . ARG A 1 119 ? 19.708 -5.105 -27.393 1.00 84.75 119 ARG A O 1
ATOM 960 N N . ASP A 1 120 ? 20.186 -4.738 -25.227 1.00 85.25 120 ASP A N 1
ATOM 961 C CA . ASP A 1 120 ? 21.634 -4.695 -25.390 1.00 85.25 120 ASP A CA 1
ATOM 962 C C . ASP A 1 120 ? 22.254 -6.100 -25.495 1.00 85.25 120 ASP A C 1
ATOM 964 O O . ASP A 1 120 ? 23.315 -6.242 -26.088 1.00 85.25 120 ASP A O 1
ATOM 968 N N . ALA A 1 121 ? 21.571 -7.140 -24.999 1.00 86.88 121 ALA A N 1
ATOM 969 C CA . ALA A 1 121 ? 22.045 -8.526 -25.005 1.00 86.88 121 ALA A CA 1
ATOM 970 C C . ALA A 1 121 ? 22.350 -9.086 -26.406 1.00 86.88 121 ALA A C 1
ATOM 972 O O . ALA A 1 121 ? 23.238 -9.919 -26.537 1.00 86.88 121 ALA A O 1
ATOM 973 N N . ASN A 1 122 ? 21.638 -8.617 -27.435 1.00 85.25 122 ASN A N 1
ATOM 974 C CA . ASN A 1 122 ? 21.806 -9.074 -28.818 1.00 85.25 122 ASN A CA 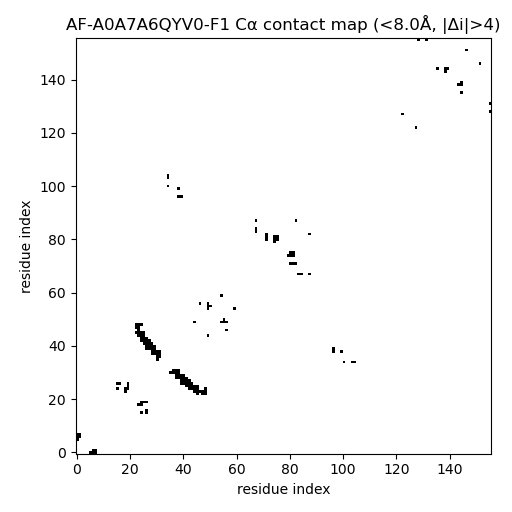1
ATOM 975 C C . ASN A 1 122 ? 22.540 -8.050 -29.701 1.00 85.25 122 ASN A C 1
ATOM 977 O O . ASN A 1 122 ? 22.464 -8.145 -30.922 1.00 85.25 122 ASN A O 1
ATOM 981 N N . ARG A 1 123 ? 23.183 -7.027 -29.121 1.00 85.12 123 ARG A N 1
ATOM 982 C CA . ARG A 1 123 ? 23.893 -6.012 -29.913 1.00 85.12 123 ARG A CA 1
ATOM 983 C C . ARG A 1 123 ? 25.219 -6.536 -30.427 1.00 85.12 123 ARG A C 1
ATOM 985 O O . ARG A 1 123 ? 25.991 -7.132 -29.679 1.00 85.12 123 ARG A O 1
ATOM 992 N N . GLU A 1 124 ? 25.529 -6.189 -31.667 1.00 87.25 124 GLU A N 1
ATOM 993 C CA . GLU A 1 124 ? 26.853 -6.428 -32.222 1.00 87.25 124 GLU A CA 1
ATOM 994 C C . GLU A 1 124 ? 27.830 -5.308 -31.840 1.00 87.25 124 GLU A C 1
ATOM 996 O O . GLU A 1 124 ? 27.448 -4.193 -31.470 1.00 87.25 124 GLU A O 1
ATOM 1001 N N . ARG A 1 125 ? 29.136 -5.579 -31.970 1.00 84.44 125 ARG A N 1
ATOM 1002 C CA . ARG A 1 125 ? 30.197 -4.600 -31.671 1.00 84.44 125 ARG A CA 1
ATOM 1003 C C . ARG A 1 125 ? 29.987 -3.277 -32.419 1.00 84.44 125 ARG A C 1
ATOM 1005 O O . ARG A 1 125 ? 30.243 -2.212 -31.861 1.00 84.44 125 ARG A O 1
ATOM 1012 N N . GLN A 1 126 ? 29.510 -3.328 -33.662 1.00 86.25 126 GLN A N 1
ATOM 1013 C CA . GLN A 1 126 ? 29.266 -2.135 -34.479 1.00 86.25 126 GLN A CA 1
ATOM 1014 C C . GLN A 1 126 ? 28.123 -1.264 -33.929 1.00 86.25 126 GLN A C 1
ATOM 1016 O O . GLN A 1 126 ? 28.236 -0.033 -33.924 1.00 86.25 126 GLN A O 1
ATOM 1021 N N . ASP A 1 127 ? 27.068 -1.881 -33.390 1.00 85.25 127 ASP A N 1
ATOM 1022 C CA . ASP A 1 127 ? 25.963 -1.168 -32.741 1.00 85.25 127 ASP A CA 1
ATOM 1023 C C . ASP A 1 127 ? 26.438 -0.443 -31.484 1.00 85.25 127 ASP A C 1
ATOM 1025 O O . ASP A 1 127 ? 26.063 0.706 -31.244 1.00 85.25 127 ASP A O 1
ATOM 1029 N N . ILE A 1 128 ? 27.290 -1.105 -30.694 1.00 84.19 128 ILE A N 1
ATOM 1030 C CA . ILE A 1 128 ? 27.876 -0.534 -29.477 1.00 84.19 128 ILE A CA 1
ATOM 1031 C C . ILE A 1 128 ? 28.731 0.686 -29.835 1.00 84.19 128 ILE A C 1
ATOM 1033 O O . ILE A 1 128 ? 28.530 1.757 -29.266 1.00 84.19 128 ILE A O 1
ATOM 1037 N N . VAL A 1 129 ? 29.615 0.567 -30.833 1.00 87.31 129 VAL A N 1
ATOM 1038 C CA . VAL A 1 129 ? 30.461 1.680 -31.302 1.00 87.31 129 VAL A CA 1
ATOM 1039 C C . VAL A 1 129 ? 29.615 2.864 -31.775 1.00 87.31 129 VAL A C 1
ATOM 1041 O O . VAL A 1 129 ? 29.908 4.014 -31.442 1.00 87.31 129 VAL A O 1
ATOM 1044 N N . THR A 1 130 ? 28.546 2.606 -32.528 1.00 89.38 130 THR A N 1
ATOM 1045 C CA . THR A 1 130 ? 27.642 3.657 -33.018 1.00 89.38 130 THR A CA 1
ATOM 1046 C C . THR A 1 130 ? 26.932 4.369 -31.866 1.00 89.38 130 THR A C 1
ATOM 1048 O O . THR A 1 130 ? 26.800 5.596 -31.867 1.00 89.38 130 THR A O 1
ATOM 1051 N N . LEU A 1 131 ? 26.511 3.613 -30.851 1.00 86.50 131 LEU A N 1
ATOM 1052 C CA . LEU A 1 131 ? 25.821 4.139 -29.678 1.00 86.50 131 LEU A CA 1
ATOM 1053 C C . LEU A 1 131 ? 26.751 4.996 -28.806 1.00 86.50 131 LEU A C 1
ATOM 1055 O O . LEU A 1 131 ? 26.369 6.110 -28.440 1.00 86.50 131 LEU A O 1
ATOM 1059 N N . VAL A 1 132 ? 27.978 4.526 -28.559 1.00 87.12 132 VAL A N 1
ATOM 1060 C CA . VAL A 1 132 ? 29.018 5.268 -27.825 1.00 87.12 132 VAL A CA 1
ATOM 1061 C C . VAL A 1 132 ? 29.376 6.562 -28.553 1.00 87.12 132 VAL A C 1
ATOM 1063 O O . VAL A 1 132 ? 29.345 7.630 -27.946 1.00 87.12 132 VAL A O 1
ATOM 1066 N N . LYS A 1 133 ? 29.614 6.515 -29.874 1.00 87.88 133 LYS A N 1
ATOM 1067 C CA . LYS A 1 133 ? 29.885 7.724 -30.674 1.00 87.88 133 LYS A CA 1
ATOM 1068 C C . LYS A 1 133 ? 28.768 8.756 -30.534 1.00 87.88 133 LYS A C 1
ATOM 1070 O O . LYS A 1 133 ? 29.047 9.925 -30.289 1.00 87.88 133 LYS A O 1
ATOM 1075 N N . ARG A 1 134 ? 27.504 8.330 -30.630 1.00 88.69 134 ARG A N 1
ATOM 1076 C CA . ARG A 1 134 ? 26.347 9.227 -30.495 1.00 88.69 134 ARG A CA 1
ATOM 1077 C C . ARG A 1 134 ? 26.241 9.840 -29.095 1.00 88.69 134 ARG A C 1
ATOM 1079 O O . ARG A 1 134 ? 25.883 11.011 -28.986 1.00 88.69 134 ARG A O 1
ATOM 1086 N N . GLN A 1 135 ? 26.536 9.074 -28.041 1.00 86.31 135 GLN A N 1
ATOM 1087 C CA . GLN A 1 135 ? 26.570 9.589 -26.667 1.00 86.31 135 GLN A CA 1
ATOM 1088 C C . GLN A 1 135 ? 27.674 10.631 -26.487 1.00 86.31 135 GLN A C 1
ATOM 1090 O O . GLN A 1 135 ? 27.382 11.731 -26.028 1.00 86.31 135 GLN A O 1
ATOM 1095 N N . LEU A 1 136 ? 28.893 10.333 -26.936 1.00 85.06 136 LEU A N 1
ATOM 1096 C CA . LEU A 1 136 ? 30.024 11.256 -26.859 1.00 85.06 136 LEU A CA 1
ATOM 1097 C C . LEU A 1 136 ? 29.759 12.555 -27.626 1.00 85.06 136 LEU A C 1
ATOM 1099 O O . LEU A 1 136 ? 29.962 13.638 -27.088 1.00 85.06 136 LEU A O 1
ATOM 1103 N N . THR A 1 137 ? 29.244 12.480 -28.860 1.00 87.31 137 THR A N 1
ATOM 1104 C CA . THR A 1 137 ? 28.876 13.679 -29.633 1.00 87.31 137 THR A CA 1
ATOM 1105 C C . THR A 1 137 ? 27.855 14.536 -28.888 1.00 87.31 137 THR A C 1
ATOM 1107 O O . THR A 1 137 ? 27.972 15.761 -28.868 1.00 87.31 137 THR A O 1
ATOM 1110 N N . ARG A 1 138 ? 26.873 13.900 -28.242 1.00 86.94 138 ARG A N 1
ATOM 1111 C CA . ARG A 1 138 ? 25.863 14.597 -27.450 1.00 86.94 138 ARG A CA 1
ATOM 1112 C C . ARG A 1 138 ? 26.475 15.271 -26.219 1.00 86.94 138 ARG A C 1
ATOM 1114 O O . ARG A 1 138 ? 26.232 16.455 -26.012 1.00 86.94 138 ARG A O 1
ATOM 1121 N N . GLU A 1 139 ? 27.293 14.566 -25.445 1.00 85.06 139 GLU A N 1
ATOM 1122 C CA . GLU A 1 139 ? 27.954 15.127 -24.259 1.00 85.06 139 GLU A CA 1
ATOM 1123 C C . GLU A 1 139 ? 28.888 16.292 -24.599 1.00 85.06 139 GLU A C 1
ATOM 1125 O O . GLU A 1 139 ? 28.920 17.280 -23.863 1.00 85.06 139 GLU A O 1
ATOM 1130 N N . ILE A 1 140 ? 29.593 16.210 -25.734 1.00 83.69 140 ILE A N 1
ATOM 1131 C CA . ILE A 1 140 ? 30.420 17.301 -26.265 1.00 83.69 140 ILE A CA 1
ATOM 1132 C C . ILE A 1 140 ? 29.540 18.509 -26.609 1.00 83.69 140 ILE A C 1
ATOM 1134 O O . ILE A 1 140 ? 29.851 19.622 -26.197 1.00 83.69 140 ILE A O 1
ATOM 1138 N N . SER A 1 141 ? 28.421 18.300 -27.314 1.00 82.94 141 SER A N 1
ATOM 1139 C CA . SER A 1 141 ? 27.501 19.390 -27.679 1.00 82.94 141 SER A CA 1
ATOM 1140 C C . SER A 1 141 ? 26.830 20.052 -26.471 1.00 82.94 141 SER A C 1
ATOM 1142 O O . SER A 1 141 ? 26.565 21.248 -26.485 1.00 82.94 141 SER A O 1
ATOM 1144 N N . GLU A 1 142 ? 26.583 19.283 -25.410 1.00 88.31 142 GLU A N 1
ATOM 1145 C CA . GLU A 1 142 ? 25.968 19.750 -24.166 1.00 88.31 142 GLU A CA 1
ATOM 1146 C C . GLU A 1 142 ? 27.011 20.316 -23.176 1.00 88.31 142 GLU A C 1
ATOM 1148 O O . GLU A 1 142 ? 26.649 20.664 -22.053 1.00 88.31 142 GLU A O 1
ATOM 1153 N N . GLY A 1 143 ? 28.298 20.386 -23.555 1.00 81.69 143 GLY A N 1
ATOM 1154 C CA . GLY A 1 143 ? 29.387 20.918 -22.724 1.00 81.69 143 GLY A CA 1
ATOM 1155 C C . GLY A 1 143 ? 29.691 20.098 -21.463 1.00 81.69 143 GLY A C 1
ATOM 1156 O O . GLY A 1 143 ? 30.382 20.573 -20.568 1.00 81.69 143 GLY A O 1
ATOM 1157 N N . ARG A 1 144 ? 29.163 18.872 -21.371 1.00 78.81 144 ARG A N 1
ATOM 1158 C CA . ARG A 1 144 ? 29.311 17.972 -20.213 1.00 78.81 144 ARG A CA 1
ATOM 1159 C C . ARG A 1 144 ? 30.475 16.998 -20.347 1.00 78.81 144 ARG A C 1
ATOM 1161 O O . ARG A 1 144 ? 30.761 16.254 -19.413 1.00 78.81 144 ARG A O 1
ATOM 1168 N N . PHE A 1 145 ? 31.134 16.994 -21.499 1.00 76.06 145 PHE A N 1
ATOM 1169 C CA . PHE A 1 145 ? 32.270 16.130 -21.757 1.00 76.06 145 PHE A CA 1
ATOM 1170 C C . PHE A 1 145 ? 33.534 16.670 -21.072 1.00 76.06 145 PHE A C 1
ATOM 1172 O O . PHE A 1 145 ? 34.071 17.700 -21.471 1.00 76.06 145 PHE A O 1
ATOM 1179 N N . SER A 1 146 ? 33.996 15.981 -20.026 1.00 66.62 146 SER A N 1
ATOM 1180 C CA . SER A 1 146 ? 35.109 16.424 -19.171 1.00 66.62 146 SER A CA 1
ATOM 1181 C C . SER A 1 146 ? 36.477 15.838 -19.544 1.00 66.62 146 SER A C 1
ATOM 1183 O O . SER A 1 146 ? 37.489 16.261 -18.987 1.00 66.62 146 SER A O 1
ATOM 1185 N N . ALA A 1 147 ? 36.538 14.867 -20.462 1.00 66.75 147 ALA A N 1
ATOM 1186 C CA . ALA A 1 147 ? 37.777 14.174 -20.816 1.00 66.75 147 ALA A CA 1
ATOM 1187 C C . ALA A 1 147 ? 38.471 14.774 -22.057 1.00 66.75 147 ALA A C 1
ATOM 1189 O O . ALA A 1 147 ? 37.866 15.475 -22.866 1.00 66.75 147 ALA A O 1
ATOM 1190 N N . SER A 1 148 ? 39.770 14.498 -22.227 1.00 65.81 148 SER A N 1
ATOM 1191 C CA . SER A 1 148 ? 40.530 14.956 -23.401 1.00 65.81 148 SER A CA 1
ATOM 1192 C C . SER A 1 148 ? 40.214 14.105 -24.642 1.00 65.81 148 SER A C 1
ATOM 1194 O O . SER A 1 148 ? 39.870 12.924 -24.542 1.00 65.81 148 SER A O 1
ATOM 1196 N N . ARG A 1 149 ? 40.387 14.676 -25.843 1.00 61.25 149 ARG A N 1
ATOM 1197 C CA . ARG A 1 149 ? 40.203 13.990 -27.142 1.00 61.25 149 ARG A CA 1
ATOM 1198 C C . ARG A 1 149 ? 40.991 12.672 -27.258 1.00 61.25 149 ARG A C 1
ATOM 1200 O O . ARG A 1 149 ? 40.604 11.795 -28.028 1.00 61.25 149 ARG A O 1
ATOM 1207 N N . GLU A 1 150 ? 42.081 12.521 -26.509 1.00 60.66 150 GLU A N 1
ATOM 1208 C CA . GLU A 1 150 ? 42.915 11.311 -26.485 1.00 60.66 150 GLU A CA 1
ATOM 1209 C C . GLU A 1 150 ? 42.368 10.200 -25.581 1.00 60.66 150 GLU A C 1
ATOM 1211 O O . GLU A 1 150 ? 42.663 9.027 -25.807 1.00 60.66 150 GLU A O 1
ATOM 1216 N N . ALA A 1 151 ? 41.568 10.540 -24.568 1.00 61.16 151 ALA A N 1
ATOM 1217 C CA . ALA A 1 151 ? 40.860 9.549 -23.760 1.00 61.16 151 ALA A CA 1
ATOM 1218 C C . ALA A 1 151 ? 39.746 8.882 -24.585 1.00 61.16 151 ALA A C 1
ATOM 1220 O O . ALA A 1 151 ? 39.646 7.660 -24.608 1.00 61.16 151 ALA A O 1
ATOM 1221 N N . VAL A 1 152 ? 39.012 9.671 -25.381 1.00 60.81 152 VAL A N 1
ATOM 1222 C CA . VAL A 1 152 ? 37.958 9.177 -26.289 1.00 60.81 152 VAL A CA 1
ATOM 1223 C C . VAL A 1 152 ? 38.481 8.153 -27.291 1.00 60.81 152 VAL A C 1
ATOM 1225 O O . VAL A 1 152 ? 37.843 7.137 -27.542 1.00 60.81 152 VAL A O 1
ATOM 1228 N N . LYS A 1 153 ? 39.652 8.414 -27.883 1.00 63.72 153 LYS A N 1
ATOM 1229 C CA . LYS A 1 153 ? 40.250 7.522 -28.885 1.00 63.72 153 LYS A CA 1
ATOM 1230 C C . LYS A 1 153 ? 40.743 6.190 -28.309 1.00 63.72 153 LYS A C 1
ATOM 1232 O O . LYS A 1 153 ? 41.014 5.293 -29.094 1.00 63.72 153 LYS A O 1
ATOM 1237 N N . ARG A 1 154 ? 40.897 6.072 -26.984 1.00 62.09 154 ARG A N 1
ATOM 1238 C CA . ARG A 1 154 ? 41.324 4.832 -26.314 1.00 62.09 154 ARG A CA 1
ATOM 1239 C C . ARG A 1 154 ? 40.162 3.916 -25.925 1.00 62.09 154 ARG A C 1
ATOM 1241 O O . ARG A 1 154 ? 40.396 2.729 -25.739 1.00 62.09 154 ARG A O 1
ATOM 1248 N N . GLU A 1 155 ? 38.945 4.444 -25.796 1.00 53.62 155 GLU A N 1
ATOM 1249 C CA . GLU A 1 155 ? 37.754 3.664 -25.412 1.00 53.62 155 GLU A CA 1
ATOM 1250 C C . GLU A 1 155 ? 36.961 3.087 -26.602 1.00 53.62 155 GLU A C 1
ATOM 1252 O O . GLU A 1 155 ? 36.142 2.188 -26.406 1.00 53.62 155 GLU A O 1
ATOM 1257 N N . VAL A 1 156 ? 37.186 3.589 -27.823 1.00 53.06 156 VAL A N 1
ATOM 1258 C CA . VAL A 1 156 ? 36.498 3.183 -29.073 1.00 53.06 156 VAL A CA 1
ATOM 1259 C C . VAL A 1 156 ? 37.346 2.197 -29.874 1.00 53.06 156 VAL A C 1
ATOM 1261 O O . VAL A 1 156 ? 36.786 1.184 -30.367 1.00 53.06 156 VAL A O 1
#

Radius of gyration: 25.96 Å; Cα contacts (8 Å, |Δi|>4): 89; chains: 1; bounding box: 63×41×59 Å